Protein AF-A0A7C7RTY0-F1 (afdb_monomer_lite)

pLDDT: mean 84.14, std 13.19, range [36.16, 95.25]

Foldseek 3Di:
DDPPPPQDDLDLVVLVVQQVPDAVSLLVNLVSDPDPVSNLSSVVSNPDHHPPYDCPSLVVQVPDPDPSSD

Radius of gyration: 12.18 Å; chains: 1; bounding box: 33×24×35 Å

Structure (mmCIF, N/CA/C/O backbone):
data_AF-A0A7C7RTY0-F1
#
_entry.id   AF-A0A7C7RTY0-F1
#
loop_
_atom_site.group_PDB
_atom_site.id
_atom_site.type_symbol
_atom_site.label_atom_id
_atom_site.label_alt_id
_atom_site.label_comp_id
_atom_site.label_asym_id
_atom_site.label_entity_id
_atom_site.label_seq_id
_atom_site.pdbx_PDB_ins_code
_atom_site.Cartn_x
_atom_site.Cartn_y
_atom_site.Cartn_z
_atom_site.occupancy
_atom_site.B_iso_or_equiv
_atom_site.auth_seq_id
_atom_site.auth_comp_id
_atom_site.auth_asym_id
_atom_site.auth_atom_id
_atom_site.pdbx_PDB_model_num
ATOM 1 N N . MET A 1 1 ? 18.528 -5.592 19.749 1.00 36.16 1 MET A N 1
ATOM 2 C CA . MET A 1 1 ? 18.220 -4.241 19.239 1.00 36.16 1 MET A CA 1
ATOM 3 C C . MET A 1 1 ? 17.560 -4.423 17.888 1.00 36.16 1 MET A C 1
ATOM 5 O O . MET A 1 1 ? 18.240 -4.824 16.959 1.00 36.16 1 MET A O 1
ATOM 9 N N . THR A 1 2 ? 16.243 -4.270 17.792 1.00 40.22 2 THR A N 1
ATOM 10 C CA . THR A 1 2 ? 15.547 -4.409 16.506 1.00 40.22 2 THR A CA 1
ATOM 11 C C . THR A 1 2 ? 15.645 -3.064 15.800 1.00 40.22 2 THR A C 1
ATOM 13 O O . THR A 1 2 ? 15.076 -2.086 16.289 1.00 40.22 2 THR A O 1
ATOM 16 N N . GLU A 1 3 ? 16.408 -2.981 14.708 1.00 42.84 3 GLU A N 1
ATOM 17 C CA . GLU A 1 3 ? 16.388 -1.810 13.829 1.00 42.84 3 GLU A CA 1
ATOM 18 C C . GLU A 1 3 ? 14.934 -1.527 13.447 1.00 42.84 3 GLU A C 1
ATOM 20 O O . GLU A 1 3 ? 14.256 -2.353 12.832 1.00 42.84 3 GLU A O 1
ATOM 25 N N . LYS A 1 4 ? 14.423 -0.356 13.838 1.00 47.66 4 LYS A N 1
ATOM 26 C CA . LYS A 1 4 ? 13.180 0.150 13.268 1.00 47.66 4 LYS A CA 1
ATOM 27 C C . LYS A 1 4 ? 13.486 0.452 11.807 1.00 47.66 4 LYS A C 1
ATOM 29 O O . LYS A 1 4 ? 14.036 1.508 11.512 1.00 47.66 4 LYS A O 1
ATOM 34 N N . LYS A 1 5 ? 13.162 -0.484 10.910 1.00 55.16 5 LYS A N 1
ATOM 35 C CA . LYS A 1 5 ? 13.197 -0.257 9.463 1.00 55.16 5 LYS A CA 1
ATOM 36 C C . LYS A 1 5 ? 12.407 1.024 9.200 1.00 55.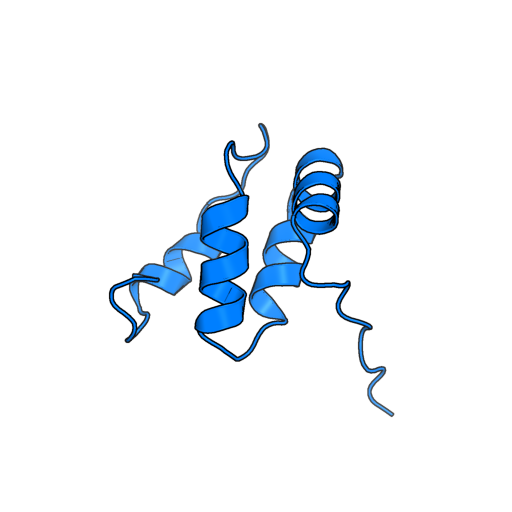16 5 LYS A C 1
ATOM 38 O O . LYS A 1 5 ? 11.207 1.067 9.468 1.00 55.16 5 LYS A O 1
ATOM 43 N N . GLN A 1 6 ? 13.096 2.086 8.792 1.00 60.66 6 GLN A N 1
ATOM 44 C CA . GLN A 1 6 ? 12.465 3.372 8.535 1.00 60.66 6 GLN A CA 1
ATOM 45 C C . GLN A 1 6 ? 11.477 3.171 7.388 1.00 60.66 6 GLN A C 1
ATOM 47 O O . GLN A 1 6 ? 11.862 2.890 6.255 1.00 60.66 6 GLN A O 1
ATOM 52 N N . ILE A 1 7 ? 10.186 3.220 7.705 1.00 71.81 7 ILE A N 1
ATOM 53 C CA . ILE A 1 7 ? 9.133 3.120 6.703 1.00 71.81 7 ILE A CA 1
ATOM 54 C C . ILE A 1 7 ? 9.111 4.474 6.001 1.00 71.81 7 ILE A C 1
ATOM 56 O O . ILE A 1 7 ? 8.981 5.493 6.679 1.00 71.81 7 ILE A O 1
ATOM 60 N N . GLY A 1 8 ? 9.267 4.494 4.674 1.00 78.62 8 GLY A N 1
ATOM 61 C CA . GLY A 1 8 ? 9.235 5.740 3.906 1.00 78.62 8 GLY A CA 1
ATOM 62 C C . GLY A 1 8 ? 7.959 6.556 4.148 1.00 78.62 8 GLY A C 1
ATOM 63 O O . GLY A 1 8 ? 6.973 6.070 4.718 1.00 78.62 8 GLY A O 1
ATOM 64 N N . GLU A 1 9 ? 7.959 7.819 3.741 1.00 88.50 9 GLU A N 1
ATOM 65 C CA . GLU A 1 9 ? 6.804 8.691 3.952 1.00 88.50 9 GLU A CA 1
ATOM 66 C C . GLU A 1 9 ? 5.580 8.224 3.149 1.00 88.50 9 GLU A C 1
ATOM 68 O O . GLU A 1 9 ? 5.687 7.716 2.033 1.00 88.50 9 GLU A O 1
ATOM 73 N N . LEU A 1 10 ? 4.386 8.369 3.732 1.00 92.38 10 LEU A N 1
ATOM 74 C CA . LEU A 1 10 ? 3.130 7.988 3.084 1.00 92.38 10 LEU A CA 1
ATOM 75 C C . LEU A 1 10 ? 2.659 9.104 2.142 1.00 92.38 10 LEU A C 1
ATOM 77 O O . LEU A 1 10 ? 1.767 9.882 2.478 1.00 92.38 10 LEU A O 1
ATOM 81 N N . THR A 1 11 ? 3.270 9.175 0.963 1.00 95.25 11 THR A N 1
ATOM 82 C CA . THR A 1 11 ? 2.969 10.180 -0.067 1.00 95.25 11 THR A CA 1
ATOM 83 C C . THR A 1 11 ? 2.706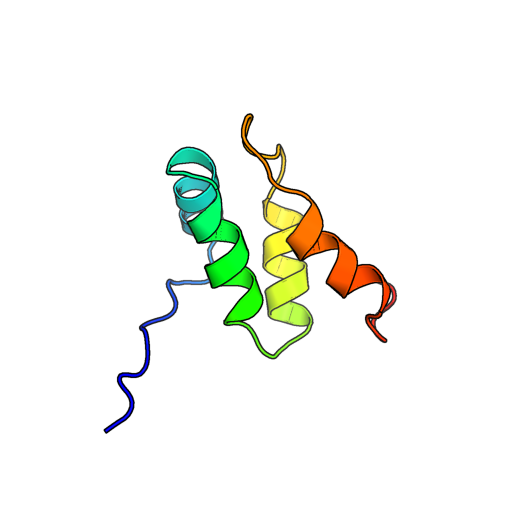 9.527 -1.421 1.00 95.25 11 THR A C 1
ATOM 85 O O . THR A 1 11 ? 3.065 8.369 -1.656 1.00 95.25 11 THR A O 1
ATOM 88 N N . LYS A 1 12 ? 2.043 10.253 -2.329 1.00 93.75 12 LYS A N 1
ATOM 89 C CA . LYS A 1 12 ? 1.760 9.742 -3.681 1.00 93.75 12 LYS A CA 1
ATOM 90 C C . LYS A 1 12 ? 3.042 9.606 -4.494 1.00 93.75 12 LYS A C 1
ATOM 92 O O . LYS A 1 12 ? 3.188 8.665 -5.273 1.00 93.75 12 LYS A O 1
ATOM 97 N N . GLU A 1 13 ? 3.957 10.541 -4.284 1.00 92.44 13 GLU A N 1
ATOM 98 C CA . GLU A 1 13 ? 5.270 10.623 -4.907 1.00 92.44 13 GLU A CA 1
ATOM 99 C C . GLU A 1 13 ? 6.088 9.392 -4.525 1.00 92.44 13 GLU A C 1
ATOM 101 O O . GLU A 1 13 ? 6.570 8.686 -5.405 1.00 92.44 13 GLU A O 1
ATOM 106 N N . TYR A 1 14 ? 6.130 9.047 -3.233 1.00 92.38 14 TYR A N 1
ATOM 107 C CA . TYR A 1 14 ? 6.872 7.878 -2.772 1.00 92.38 14 TYR A CA 1
ATOM 108 C C . TYR A 1 14 ? 6.261 6.562 -3.267 1.00 92.38 14 TYR A C 1
ATOM 110 O O . TYR A 1 14 ? 6.983 5.682 -3.730 1.00 92.38 14 TYR A O 1
ATOM 118 N 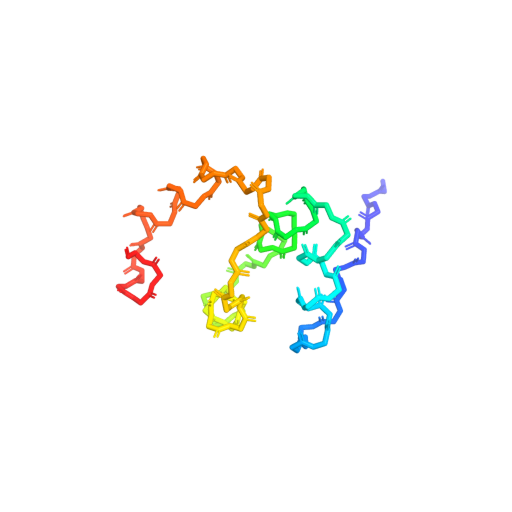N . ILE A 1 15 ? 4.927 6.438 -3.266 1.00 91.56 15 ILE A N 1
ATOM 119 C CA . ILE A 1 15 ? 4.248 5.279 -3.876 1.00 91.56 15 ILE A CA 1
ATOM 120 C C . ILE A 1 15 ? 4.601 5.172 -5.366 1.00 91.56 15 ILE A C 1
ATOM 122 O O . ILE A 1 15 ? 4.791 4.068 -5.870 1.00 91.56 15 ILE A O 1
ATOM 126 N N . THR A 1 16 ? 4.707 6.300 -6.072 1.00 90.31 16 THR A N 1
ATOM 127 C CA . THR A 1 16 ? 5.111 6.345 -7.487 1.00 90.31 16 THR A CA 1
ATOM 128 C C . THR A 1 16 ? 6.539 5.864 -7.683 1.00 90.31 16 THR A C 1
ATOM 130 O O . THR A 1 16 ? 6.743 4.934 -8.459 1.00 90.31 16 THR A O 1
ATOM 133 N N . THR A 1 17 ? 7.482 6.357 -6.883 1.00 89.75 17 THR A N 1
ATOM 134 C CA . THR A 1 17 ? 8.866 5.872 -6.887 1.00 89.75 17 THR A CA 1
ATOM 135 C C . THR A 1 17 ? 8.954 4.367 -6.626 1.00 89.75 17 THR A C 1
ATOM 137 O O . THR A 1 17 ? 9.716 3.681 -7.302 1.00 89.75 17 THR A O 1
ATOM 140 N N . LEU A 1 18 ? 8.174 3.828 -5.682 1.00 88.62 18 LEU A N 1
ATOM 141 C CA . LEU A 1 18 ? 8.187 2.392 -5.377 1.00 88.62 18 LEU A CA 1
ATOM 142 C C . LEU A 1 18 ? 7.706 1.533 -6.551 1.00 88.62 18 LEU A C 1
ATOM 144 O O . LEU A 1 18 ? 8.266 0.470 -6.785 1.00 88.62 18 LEU A O 1
ATOM 148 N N . LYS A 1 19 ? 6.691 1.984 -7.297 1.00 84.56 19 LYS A N 1
ATOM 149 C CA . LYS A 1 19 ? 6.176 1.253 -8.468 1.00 84.56 19 LYS A CA 1
ATOM 150 C C . LYS A 1 19 ? 7.171 1.228 -9.626 1.00 84.56 19 LYS A C 1
ATOM 152 O O . LYS A 1 19 ? 7.203 0.263 -10.376 1.00 84.56 19 LYS A O 1
ATOM 157 N N . GLU A 1 20 ? 7.948 2.293 -9.792 1.00 84.44 20 GLU A N 1
ATOM 158 C CA . GLU A 1 20 ? 8.905 2.424 -10.896 1.00 84.44 20 GLU A CA 1
ATOM 159 C C . GLU A 1 20 ? 10.209 1.653 -10.647 1.00 84.44 20 GLU A C 1
ATOM 161 O O . GLU A 1 20 ? 10.890 1.280 -11.597 1.00 84.44 20 GLU A O 1
ATOM 166 N N . ASN A 1 21 ? 10.549 1.392 -9.380 1.00 78.00 21 ASN A N 1
ATOM 167 C CA . ASN A 1 21 ? 11.861 0.887 -8.968 1.00 78.00 21 ASN A CA 1
ATOM 168 C C . ASN A 1 21 ? 11.848 -0.556 -8.433 1.00 78.00 21 ASN A C 1
ATOM 170 O O . ASN A 1 21 ? 12.690 -0.868 -7.590 1.00 78.00 21 ASN A O 1
ATOM 174 N N . ASN A 1 22 ? 10.972 -1.429 -8.959 1.00 64.25 22 ASN A N 1
ATOM 175 C CA . ASN A 1 22 ? 10.922 -2.891 -8.738 1.00 64.25 22 ASN A CA 1
ATOM 176 C C . ASN A 1 22 ? 9.888 -3.388 -7.693 1.00 64.25 22 ASN A C 1
ATOM 178 O O . ASN A 1 22 ? 9.549 -2.724 -6.711 1.00 64.25 22 ASN A O 1
ATOM 182 N N . ASN A 1 23 ? 9.406 -4.611 -7.913 1.00 64.06 23 ASN A N 1
ATOM 183 C CA . ASN A 1 23 ? 8.187 -5.185 -7.333 1.00 64.06 23 ASN A CA 1
ATOM 184 C C . ASN A 1 23 ? 8.112 -5.258 -5.792 1.00 64.06 23 ASN A C 1
ATOM 186 O O . ASN A 1 23 ? 7.077 -4.980 -5.180 1.00 64.06 23 ASN A O 1
ATOM 190 N N . GLY A 1 24 ? 9.226 -5.607 -5.141 1.00 72.38 24 GLY A N 1
ATOM 191 C CA . GLY A 1 24 ? 9.251 -5.892 -3.699 1.00 72.38 24 GLY A CA 1
ATOM 192 C C . GLY A 1 24 ? 9.092 -4.660 -2.801 1.00 72.38 24 GLY A C 1
ATOM 193 O O . GLY A 1 24 ? 8.737 -4.780 -1.625 1.00 72.38 24 GLY A O 1
ATOM 194 N N . GLY A 1 25 ? 9.333 -3.458 -3.336 1.00 85.75 25 GLY A N 1
ATOM 195 C CA . GLY A 1 25 ? 9.244 -2.215 -2.570 1.00 85.75 25 GLY A CA 1
ATOM 196 C C . GLY A 1 25 ? 7.810 -1.884 -2.161 1.00 85.75 25 GLY A C 1
ATOM 197 O O . GLY A 1 25 ? 7.566 -1.491 -1.019 1.00 85.75 25 GLY A O 1
ATOM 198 N N . LEU A 1 26 ? 6.856 -2.087 -3.074 1.00 87.56 26 LEU A N 1
ATOM 199 C CA . LEU A 1 26 ? 5.451 -1.777 -2.832 1.00 87.56 26 LEU A CA 1
ATOM 200 C C . LEU A 1 26 ? 4.833 -2.732 -1.807 1.00 87.56 26 LEU A C 1
ATOM 202 O O . LEU A 1 26 ? 4.172 -2.275 -0.875 1.00 87.56 26 LEU A O 1
ATOM 206 N N . GLU A 1 27 ? 5.099 -4.034 -1.929 1.00 88.00 27 GLU A N 1
ATOM 207 C CA . GLU A 1 27 ? 4.644 -5.012 -0.943 1.00 88.00 27 GLU A CA 1
ATOM 208 C C . GLU A 1 27 ? 5.197 -4.683 0.449 1.00 88.00 27 GLU A C 1
ATOM 210 O O . GLU A 1 27 ? 4.432 -4.572 1.411 1.00 88.00 27 GLU A O 1
ATOM 215 N N . ALA A 1 28 ? 6.518 -4.513 0.572 1.00 88.44 28 ALA A N 1
ATOM 216 C CA . ALA A 1 28 ? 7.148 -4.233 1.857 1.00 88.44 28 ALA A CA 1
ATOM 217 C C . ALA A 1 28 ? 6.600 -2.941 2.479 1.00 88.44 28 ALA A C 1
ATOM 219 O O . ALA A 1 28 ? 6.407 -2.866 3.695 1.00 88.44 28 ALA A O 1
ATOM 220 N N . PHE A 1 29 ? 6.317 -1.939 1.645 1.00 90.38 29 PHE A N 1
ATOM 221 C CA . PHE A 1 29 ? 5.748 -0.675 2.080 1.00 90.38 29 PHE A CA 1
ATOM 222 C C . PHE A 1 29 ? 4.323 -0.817 2.614 1.00 90.38 29 PHE A C 1
ATOM 224 O O . PHE A 1 29 ? 4.011 -0.225 3.647 1.00 90.38 29 PHE A O 1
ATOM 231 N N . VAL A 1 30 ? 3.472 -1.611 1.956 1.00 89.94 30 VAL A N 1
ATOM 232 C CA . VAL A 1 30 ? 2.108 -1.869 2.438 1.00 89.94 30 VAL A CA 1
ATOM 233 C C . VAL A 1 30 ? 2.125 -2.751 3.688 1.00 89.94 30 VAL A C 1
ATOM 235 O O . VAL A 1 30 ? 1.438 -2.433 4.654 1.00 89.94 30 VAL A O 1
ATOM 238 N N . ASN A 1 31 ? 2.952 -3.801 3.719 1.00 88.31 31 ASN A N 1
ATOM 239 C CA . ASN A 1 31 ? 3.055 -4.735 4.851 1.00 88.31 31 ASN A CA 1
ATOM 240 C C . ASN A 1 31 ? 3.574 -4.077 6.130 1.00 88.31 31 ASN A C 1
ATOM 242 O O . ASN A 1 31 ? 3.271 -4.534 7.228 1.00 88.31 31 ASN A O 1
ATOM 246 N N . ALA A 1 32 ? 4.357 -3.006 5.999 1.00 89.69 32 ALA A N 1
ATOM 247 C CA . ALA A 1 32 ? 4.854 -2.249 7.138 1.00 89.69 32 ALA A CA 1
ATOM 248 C C . ALA A 1 32 ? 3.781 -1.351 7.788 1.00 89.69 32 ALA A C 1
ATOM 250 O O . ALA A 1 32 ? 4.030 -0.767 8.844 1.00 89.69 32 ALA A O 1
ATOM 251 N N . ARG A 1 33 ? 2.595 -1.208 7.182 1.00 88.38 33 ARG A N 1
ATOM 252 C CA . ARG A 1 33 ? 1.487 -0.418 7.733 1.00 88.38 33 ARG A CA 1
ATOM 253 C C . ARG A 1 33 ? 0.546 -1.314 8.532 1.00 88.38 33 ARG A C 1
ATOM 255 O O . ARG A 1 33 ? 0.082 -2.336 8.042 1.00 88.38 33 ARG A O 1
ATOM 262 N N . SER A 1 34 ? 0.249 -0.905 9.762 1.00 81.31 34 SER A N 1
ATOM 263 C CA . SER A 1 34 ? -0.626 -1.643 10.680 1.00 81.31 34 SER A CA 1
ATOM 264 C C . SER A 1 34 ? -2.084 -1.186 10.643 1.00 81.31 34 SER A C 1
ATOM 266 O O . SER A 1 34 ? -2.939 -1.856 11.218 1.00 81.31 34 SER A O 1
ATOM 268 N N . ASP A 1 35 ? -2.377 -0.053 10.000 1.00 90.50 35 ASP A N 1
ATOM 269 C CA . ASP A 1 35 ? -3.704 0.548 9.988 1.00 90.50 35 ASP A CA 1
ATOM 270 C C . ASP A 1 35 ? -4.341 0.568 8.592 1.00 90.50 35 ASP A C 1
ATOM 272 O O . ASP A 1 35 ? -3.703 0.846 7.571 1.00 90.50 35 ASP A O 1
ATOM 276 N N . ASP A 1 36 ? -5.653 0.339 8.573 1.00 93.56 36 ASP A N 1
ATOM 277 C CA . ASP A 1 36 ? -6.459 0.300 7.356 1.00 93.56 36 ASP A CA 1
ATOM 278 C C . ASP A 1 36 ? -6.404 1.605 6.555 1.00 93.56 36 ASP A C 1
ATOM 280 O O . ASP A 1 36 ? -6.493 1.583 5.328 1.00 93.56 36 ASP A O 1
ATOM 284 N N . LYS A 1 37 ? -6.277 2.759 7.222 1.00 94.50 37 LYS A N 1
ATOM 285 C CA . LYS A 1 37 ? -6.259 4.064 6.549 1.00 94.50 37 LYS A CA 1
ATOM 286 C C . LYS A 1 37 ? -4.998 4.201 5.697 1.00 94.50 37 LYS A C 1
ATOM 288 O O . LYS A 1 37 ? -5.097 4.655 4.557 1.00 94.50 37 LYS A O 1
ATOM 293 N N . SER A 1 38 ? -3.849 3.780 6.214 1.00 94.00 38 SER A N 1
ATOM 294 C CA . SER A 1 38 ? -2.586 3.753 5.481 1.00 94.00 38 SER A CA 1
ATOM 295 C C . SER A 1 38 ? -2.618 2.755 4.328 1.00 94.00 38 SER A C 1
ATOM 297 O O . SER A 1 38 ? -2.240 3.112 3.214 1.00 94.00 38 SER A O 1
ATOM 299 N N . VAL A 1 39 ? -3.130 1.538 4.552 1.00 93.12 39 VAL A N 1
ATOM 300 C CA . VAL A 1 39 ? -3.284 0.534 3.482 1.00 93.12 39 VAL A CA 1
ATOM 301 C C . VAL A 1 39 ? -4.176 1.076 2.363 1.00 93.12 39 VAL A C 1
ATOM 303 O O . VAL A 1 39 ? -3.777 1.086 1.200 1.00 93.12 39 VAL A O 1
ATOM 306 N N . LEU A 1 40 ?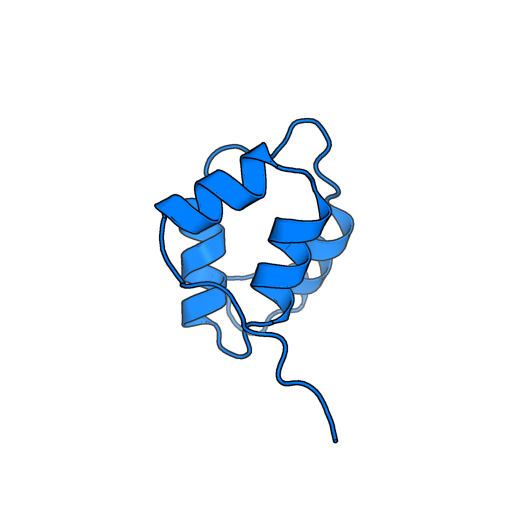 -5.343 1.627 2.708 1.00 94.88 40 LEU A N 1
ATOM 307 C CA . LEU A 1 40 ? -6.253 2.250 1.746 1.00 94.88 40 LEU A CA 1
ATOM 308 C C . LEU A 1 40 ? -5.614 3.421 1.006 1.00 94.88 40 LEU A C 1
ATOM 310 O O . LEU A 1 40 ? -5.878 3.605 -0.181 1.00 94.88 40 LEU A O 1
ATOM 314 N N . PHE A 1 41 ? -4.799 4.229 1.687 1.00 95.25 41 PHE A N 1
ATOM 315 C CA . PHE A 1 41 ? -4.079 5.315 1.035 1.00 95.25 41 PHE A CA 1
ATOM 316 C C . PHE A 1 41 ? -3.142 4.776 -0.043 1.00 95.25 41 PHE A C 1
ATOM 318 O O . PHE A 1 41 ? -3.141 5.312 -1.150 1.00 95.25 41 PHE A O 1
ATOM 325 N N . VAL A 1 42 ? -2.391 3.708 0.244 1.00 92.56 42 VAL A N 1
ATOM 326 C CA . VAL A 1 42 ? -1.521 3.098 -0.765 1.00 92.56 42 VAL A CA 1
ATOM 327 C C . VAL A 1 42 ? -2.351 2.554 -1.921 1.00 92.56 42 VAL A C 1
ATOM 329 O O . VAL A 1 42 ? -2.160 3.000 -3.049 1.00 92.56 42 VAL A O 1
ATOM 332 N N . LEU A 1 43 ? -3.335 1.691 -1.645 1.00 90.50 43 LEU A N 1
ATOM 333 C CA . LEU A 1 43 ? -4.167 1.055 -2.675 1.00 90.50 43 LEU A CA 1
ATOM 334 C C . LEU A 1 43 ? -4.842 2.076 -3.609 1.00 90.50 43 LEU A C 1
ATOM 336 O O . LEU A 1 43 ? -4.870 1.881 -4.821 1.00 90.50 43 LEU A O 1
ATOM 340 N N . ARG A 1 44 ? -5.305 3.216 -3.078 1.00 92.31 44 ARG A N 1
ATOM 341 C CA . ARG A 1 44 ? -5.918 4.299 -3.873 1.00 92.31 44 ARG A CA 1
ATOM 342 C C . ARG A 1 44 ? -4.943 5.063 -4.767 1.00 92.31 44 ARG A C 1
ATOM 344 O O . ARG A 1 44 ? -5.382 5.677 -5.733 1.00 92.31 44 ARG A O 1
ATOM 351 N N . ASN A 1 45 ? -3.654 5.078 -4.435 1.00 92.88 45 ASN A N 1
ATOM 352 C CA . ASN A 1 45 ? -2.634 5.862 -5.143 1.00 92.88 45 ASN A CA 1
ATOM 353 C C . ASN A 1 45 ? -1.640 4.990 -5.931 1.00 92.88 45 ASN A C 1
ATOM 355 O O . ASN A 1 45 ? -0.696 5.506 -6.538 1.00 92.88 45 ASN A O 1
ATOM 359 N N . ILE A 1 46 ? -1.855 3.672 -5.977 1.00 88.38 46 ILE A N 1
ATOM 360 C CA . ILE A 1 46 ? -1.083 2.779 -6.845 1.00 88.38 46 ILE A CA 1
ATOM 361 C C . ILE A 1 46 ? -1.326 3.126 -8.321 1.00 88.38 46 ILE A C 1
ATOM 363 O O . ILE A 1 46 ? -0.376 3.239 -9.089 1.00 88.38 46 ILE A O 1
ATOM 367 N N . GLY A 1 47 ? -2.569 3.379 -8.731 1.00 86.75 47 GLY A N 1
ATOM 368 C CA . GLY A 1 47 ? -2.873 3.607 -10.146 1.00 86.75 47 GLY A CA 1
ATOM 369 C C . GLY A 1 47 ? -2.578 2.353 -10.976 1.00 86.75 47 GLY A C 1
ATOM 370 O O . GLY A 1 47 ? -3.193 1.315 -10.745 1.00 86.75 47 GLY A O 1
ATOM 371 N N . ARG A 1 48 ? -1.647 2.439 -11.935 1.00 85.12 48 ARG A N 1
ATOM 372 C CA . ARG A 1 48 ? -1.216 1.292 -12.750 1.00 85.12 48 ARG A CA 1
ATOM 373 C C . ARG A 1 48 ? -0.171 0.460 -12.003 1.00 85.12 48 ARG A C 1
ATOM 375 O O . ARG A 1 48 ? 0.782 1.010 -11.456 1.00 85.12 48 ARG A O 1
ATOM 382 N N . LEU A 1 49 ? -0.355 -0.858 -12.008 1.00 85.00 49 LEU A N 1
ATOM 383 C CA . LEU A 1 49 ? 0.595 -1.803 -11.424 1.00 85.00 49 LEU A CA 1
ATOM 384 C C . LEU A 1 49 ? 1.873 -1.913 -12.283 1.00 85.00 49 LEU A C 1
ATOM 386 O O . LEU A 1 49 ? 1.782 -1.744 -13.505 1.00 85.00 49 LEU A O 1
ATOM 390 N N . PRO A 1 50 ? 3.040 -2.189 -11.668 1.00 81.88 50 PRO A N 1
ATOM 391 C CA . PRO A 1 50 ? 4.278 -2.496 -12.388 1.00 81.88 50 PRO A CA 1
ATOM 392 C C . PRO A 1 50 ? 4.096 -3.644 -13.396 1.00 81.88 50 PRO A C 1
ATOM 394 O O . PRO A 1 50 ? 3.232 -4.501 -13.221 1.00 81.88 50 PRO A O 1
ATOM 397 N N . ASN A 1 51 ? 4.898 -3.680 -14.464 1.00 81.44 51 ASN A N 1
ATOM 398 C CA . ASN A 1 51 ? 4.786 -4.737 -15.485 1.00 81.44 51 ASN A CA 1
ATOM 399 C C . ASN A 1 51 ? 5.149 -6.126 -14.943 1.00 81.44 51 ASN A C 1
ATOM 401 O O . ASN A 1 51 ? 4.659 -7.133 -15.442 1.00 81.44 51 ASN A O 1
ATOM 405 N N . ASP A 1 52 ? 6.013 -6.167 -13.938 1.00 81.44 52 ASP A N 1
ATOM 406 C CA . ASP A 1 52 ? 6.474 -7.354 -13.234 1.00 81.44 52 ASP A CA 1
ATOM 407 C C . ASP A 1 52 ? 5.607 -7.688 -12.014 1.00 81.44 52 ASP A C 1
ATOM 409 O O . ASP A 1 52 ? 5.975 -8.562 -11.244 1.00 81.44 52 ASP A O 1
ATOM 413 N N . PHE A 1 53 ? 4.455 -7.031 -11.828 1.00 83.94 53 PHE A N 1
ATOM 414 C CA . PHE A 1 53 ? 3.657 -7.129 -10.609 1.00 83.94 53 PHE A CA 1
ATOM 415 C C . PHE A 1 53 ? 3.316 -8.554 -10.146 1.00 83.94 53 PHE A C 1
ATOM 417 O O 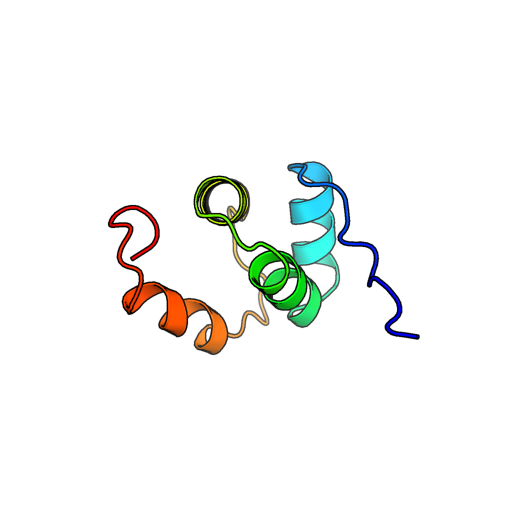. PHE A 1 53 ? 2.630 -9.300 -10.845 1.00 83.94 53 PHE A O 1
ATOM 424 N N . GLU A 1 54 ? 3.698 -8.893 -8.912 1.00 81.75 54 GLU A N 1
ATOM 425 C CA . GLU A 1 54 ? 3.354 -10.163 -8.268 1.00 81.75 54 GLU A CA 1
ATOM 426 C C . GLU A 1 54 ? 2.088 -10.000 -7.421 1.00 81.75 54 GLU A C 1
ATOM 428 O O . GLU A 1 54 ? 2.075 -9.322 -6.399 1.00 81.75 54 GLU A O 1
ATOM 433 N N . GLY A 1 55 ? 0.987 -10.623 -7.847 1.00 84.06 55 GLY A N 1
ATOM 434 C CA . GLY A 1 55 ? -0.319 -10.468 -7.196 1.00 84.06 55 GLY A CA 1
ATOM 435 C C . GLY A 1 55 ? -0.504 -11.24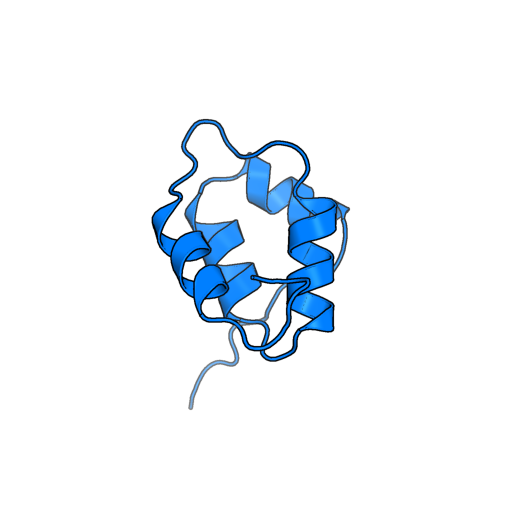8 -5.890 1.00 84.06 55 GLY A C 1
ATOM 436 O O . GLY A 1 55 ? -1.491 -11.018 -5.187 1.00 84.06 55 GLY A O 1
ATOM 437 N N . GLU A 1 56 ? 0.411 -12.157 -5.542 1.00 88.00 56 GLU A N 1
ATOM 438 C CA . GLU A 1 56 ? 0.259 -13.054 -4.387 1.00 88.00 56 GLU A CA 1
ATOM 439 C C . GLU A 1 56 ? 0.078 -12.273 -3.080 1.00 88.00 56 GLU A C 1
ATOM 441 O O . GLU A 1 56 ? -0.826 -12.564 -2.294 1.00 88.00 56 GLU A O 1
ATOM 446 N N . TRP A 1 57 ? 0.843 -11.197 -2.885 1.00 84.94 57 TRP A N 1
ATOM 447 C CA . TRP A 1 57 ? 0.759 -10.387 -1.673 1.00 84.94 57 TRP A CA 1
ATOM 448 C C . TRP A 1 57 ? -0.553 -9.610 -1.543 1.00 84.94 57 TRP A C 1
ATOM 450 O O . TRP A 1 57 ? -0.889 -9.214 -0.429 1.00 84.94 57 TRP A O 1
ATOM 460 N N . VAL A 1 58 ? -1.291 -9.376 -2.634 1.00 87.25 58 VAL A N 1
ATOM 461 C CA . VAL A 1 58 ? -2.599 -8.694 -2.605 1.00 87.25 58 VAL A CA 1
ATOM 462 C C . VAL A 1 58 ? -3.691 -9.648 -2.142 1.00 87.25 58 VAL A C 1
ATOM 464 O O . VAL A 1 58 ? -4.632 -9.220 -1.476 1.00 87.25 58 VAL A O 1
ATOM 467 N N . SER A 1 59 ? -3.549 -10.949 -2.420 1.00 88.31 59 SER A N 1
ATOM 468 C CA . SER A 1 59 ? -4.540 -11.966 -2.042 1.00 88.31 59 SER A CA 1
ATOM 469 C C . SER A 1 59 ? -4.847 -11.970 -0.538 1.00 88.31 59 SER A C 1
ATOM 471 O O . SER A 1 59 ? -5.985 -12.208 -0.140 1.00 88.31 59 SER A O 1
ATOM 473 N N . LYS A 1 60 ? -3.880 -11.596 0.313 1.00 87.00 60 LYS A N 1
ATOM 474 C CA . LYS A 1 60 ? -4.085 -11.493 1.767 1.00 87.00 60 LYS A CA 1
ATOM 475 C C . LYS A 1 60 ? -5.132 -10.453 2.169 1.00 87.00 60 LYS A C 1
ATOM 477 O O . LYS A 1 60 ? -5.723 -10.572 3.242 1.00 87.00 60 LYS A O 1
ATOM 482 N N . PHE A 1 61 ? -5.389 -9.448 1.329 1.00 89.81 61 PHE A N 1
ATOM 483 C CA . PHE A 1 61 ? -6.414 -8.441 1.596 1.00 89.81 61 PHE A CA 1
ATOM 484 C C . PHE A 1 61 ? -7.829 -8.979 1.433 1.00 89.81 61 PHE A C 1
ATOM 486 O O . PHE A 1 61 ? -8.732 -8.452 2.080 1.00 89.81 61 PHE A O 1
ATOM 493 N N . LEU A 1 62 ? -8.017 -10.081 0.696 1.00 90.62 62 LEU A N 1
ATOM 494 C CA . LEU A 1 62 ? -9.317 -10.749 0.576 1.00 90.62 62 LEU A CA 1
ATOM 495 C C . LEU A 1 62 ? -9.850 -11.220 1.942 1.00 90.62 62 LEU A C 1
ATOM 497 O O . LEU A 1 62 ? -11.059 -11.307 2.151 1.00 90.62 62 LEU A O 1
ATOM 501 N N . SER A 1 63 ? -8.953 -11.462 2.900 1.00 91.00 63 SER A N 1
ATOM 502 C CA . SER A 1 63 ? -9.287 -11.830 4.281 1.00 91.00 63 SER A CA 1
ATOM 503 C C . SER A 1 63 ? -9.493 -10.623 5.208 1.00 91.00 63 SER A C 1
ATOM 505 O O . SER A 1 63 ? -9.747 -10.800 6.402 1.00 91.00 63 SER A O 1
ATOM 507 N N . SER A 1 64 ? -9.382 -9.386 4.709 1.00 91.12 64 SER A N 1
ATOM 508 C CA . SER A 1 64 ? -9.545 -8.187 5.532 1.00 91.12 64 SER A CA 1
ATOM 509 C C . SER A 1 64 ? -10.974 -8.063 6.064 1.00 91.12 64 SER A C 1
ATOM 511 O O . SER A 1 64 ? -11.965 -8.277 5.356 1.00 91.12 64 SER A O 1
ATOM 513 N N . LYS A 1 65 ? -11.097 -7.656 7.334 1.00 92.38 65 LYS A N 1
ATOM 514 C CA . LYS A 1 65 ? -12.390 -7.281 7.929 1.00 92.38 65 LYS A CA 1
ATOM 515 C C . LYS A 1 65 ? -12.919 -5.969 7.342 1.00 92.38 65 LYS A C 1
ATOM 517 O O . LYS A 1 65 ? -14.126 -5.733 7.379 1.00 92.38 65 LYS A O 1
ATOM 522 N N . ASN A 1 66 ? -12.040 -5.139 6.782 1.00 93.44 66 ASN A N 1
ATOM 523 C CA . ASN A 1 66 ? -12.410 -3.886 6.148 1.00 93.44 66 ASN A CA 1
ATOM 524 C C . ASN A 1 66 ? -12.842 -4.118 4.697 1.00 93.44 66 ASN A C 1
ATOM 526 O O . ASN A 1 66 ? -12.026 -4.433 3.835 1.00 93.44 66 ASN A O 1
ATOM 530 N N . GLN A 1 67 ? -14.126 -3.891 4.422 1.00 92.94 67 GLN A N 1
ATOM 531 C CA . GLN A 1 67 ? -14.734 -4.070 3.098 1.00 92.94 67 GLN A CA 1
ATOM 532 C C . GLN A 1 67 ? -14.172 -3.158 2.000 1.00 92.94 67 GLN A C 1
ATOM 534 O O . GLN A 1 67 ? -14.480 -3.363 0.839 1.00 92.94 67 GLN A O 1
ATOM 539 N N . LYS A 1 68 ? -13.421 -2.107 2.345 1.00 92.06 68 LYS A N 1
ATOM 540 C CA . LYS A 1 68 ? -12.759 -1.252 1.348 1.00 92.06 68 LYS A CA 1
ATOM 541 C C . LYS A 1 68 ? -11.377 -1.779 0.954 1.00 92.06 68 LYS A C 1
ATOM 543 O O . LYS A 1 68 ? -10.793 -1.257 0.010 1.00 92.06 68 LYS A O 1
ATOM 548 N N . ILE A 1 69 ? -10.833 -2.708 1.742 1.00 91.62 69 ILE A N 1
ATOM 549 C CA . ILE A 1 69 ? -9.536 -3.359 1.522 1.00 91.62 69 ILE A CA 1
ATOM 550 C C . ILE A 1 69 ? -9.741 -4.737 0.888 1.00 91.62 69 ILE A C 1
ATOM 552 O O . ILE A 1 69 ? -8.980 -5.096 -0.004 1.00 91.62 69 ILE A O 1
ATOM 556 N N . ARG A 1 70 ? -10.747 -5.482 1.360 1.00 91.75 70 ARG A N 1
ATOM 557 C CA . ARG A 1 70 ? -11.217 -6.729 0.751 1.00 91.75 70 ARG A CA 1
ATOM 558 C C . ARG A 1 70 ? -11.904 -6.471 -0.582 1.00 91.75 70 ARG A C 1
ATOM 560 O O . ARG A 1 70 ? -11.661 -7.274 -1.505 1.00 91.75 70 ARG A O 1
#

Secondary structure (DSSP, 8-state):
------PPP--HHHHHHHHHS-THHHHHHHHT--SHHHHHHHHHH--SPPTT---HHHHGGGG-SSTTT-

Sequence (70 aa):
MTEKKQIGELTKEYITTLKENNNGGLEAFVNARSDDKSVLFVLRNIGRLPNDFEGEWVSKFLSSKNQKIR